Protein AF-H3GG26-F1 (afdb_monomer_lite)

Sequence (114 aa):
MKIGGDLPPFFGVNASLAACLYLVDVAFNSSIEYGELPHQDATDNSRDAIVSFVQVLLQIAALVNLFVLLGGTFLFRSGLFGMLYTQFRLVLLVHPAYICLTVILGIARVVRSV

Organism: Phytophthora ramorum (NCBI:txid164328)

pLDDT: mean 82.53, std 12.26, range [37.59, 94.38]

Structure (mmCIF, N/CA/C/O backbone):
data_AF-H3GG26-F1
#
_entry.id   AF-H3GG26-F1
#
loop_
_atom_site.group_PDB
_atom_site.id
_atom_site.type_symbol
_atom_site.label_atom_id
_atom_site.label_alt_id
_atom_site.label_comp_id
_atom_site.label_asym_id
_atom_site.label_entity_id
_atom_site.label_seq_id
_atom_site.pdbx_PDB_ins_code
_atom_site.Cartn_x
_atom_site.Cartn_y
_atom_site.Cartn_z
_atom_site.occupancy
_atom_site.B_iso_or_equiv
_atom_site.auth_seq_id
_atom_site.auth_comp_id
_atom_site.auth_asym_id
_atom_site.auth_atom_id
_atom_site.pdbx_PDB_model_num
ATOM 1 N N . MET A 1 1 ? -22.157 -6.835 32.229 1.00 37.59 1 MET A N 1
ATOM 2 C CA . MET A 1 1 ? -21.527 -5.881 31.292 1.00 37.59 1 MET A CA 1
ATOM 3 C C . MET A 1 1 ? -21.332 -6.609 29.973 1.00 37.59 1 MET A C 1
ATOM 5 O O . MET A 1 1 ? -20.556 -7.553 29.921 1.00 37.59 1 MET A O 1
ATOM 9 N N . LYS A 1 2 ? -22.150 -6.301 28.964 1.00 38.88 2 LYS A N 1
ATOM 10 C CA . LYS A 1 2 ? -22.122 -6.998 27.674 1.00 38.88 2 LYS A CA 1
ATOM 11 C C . LYS A 1 2 ? -20.921 -6.446 26.901 1.00 38.88 2 LYS A C 1
ATOM 13 O O . LYS A 1 2 ? -20.987 -5.335 26.394 1.00 38.88 2 LYS A O 1
ATOM 18 N N . ILE A 1 3 ? -19.811 -7.182 26.871 1.00 49.81 3 ILE A N 1
ATOM 19 C CA . ILE A 1 3 ? -18.661 -6.883 26.002 1.00 49.81 3 ILE A CA 1
ATOM 20 C C . ILE A 1 3 ? -19.026 -7.390 24.598 1.00 49.81 3 ILE A C 1
ATOM 22 O O . ILE A 1 3 ? -18.456 -8.342 24.084 1.00 49.81 3 ILE A O 1
ATOM 26 N N . GLY A 1 4 ? -20.091 -6.830 24.027 1.00 49.25 4 GLY A N 1
ATOM 27 C CA . GLY A 1 4 ? -20.422 -6.978 22.616 1.00 49.25 4 GLY A CA 1
ATOM 28 C C . GLY A 1 4 ? -19.837 -5.765 21.925 1.00 49.25 4 GLY A C 1
ATOM 29 O O . GLY A 1 4 ? -20.499 -4.738 21.840 1.00 49.25 4 GLY A O 1
ATOM 30 N N . GLY A 1 5 ? -18.553 -5.836 21.577 1.00 54.78 5 GLY A N 1
ATOM 31 C CA . GLY A 1 5 ? -17.897 -4.785 20.812 1.00 54.78 5 GLY A CA 1
ATOM 32 C C . GLY A 1 5 ? -18.437 -4.816 19.394 1.00 54.78 5 GLY A C 1
ATOM 33 O O . GLY A 1 5 ? -17.928 -5.566 18.565 1.00 54.78 5 GLY A O 1
ATOM 34 N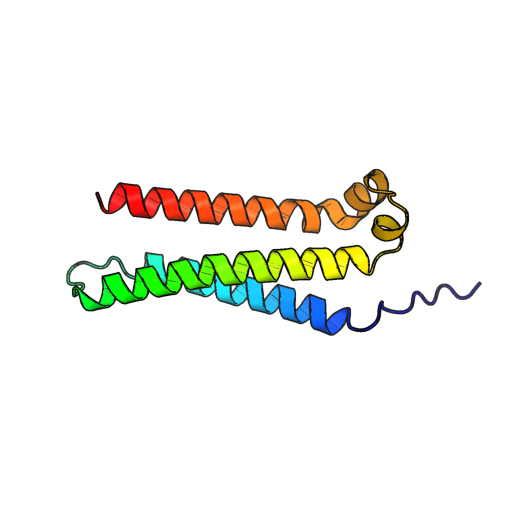 N . ASP A 1 6 ? -19.486 -4.046 19.133 1.00 67.12 6 ASP A N 1
ATOM 35 C CA . ASP A 1 6 ? -19.995 -3.873 17.783 1.00 67.12 6 ASP A CA 1
ATOM 36 C C . ASP A 1 6 ? -18.875 -3.264 16.916 1.00 67.12 6 ASP A C 1
ATOM 38 O O . ASP A 1 6 ? -18.497 -2.103 17.080 1.00 67.12 6 ASP A O 1
ATOM 42 N N . LEU A 1 7 ? -18.295 -4.091 16.033 1.00 67.00 7 LEU A N 1
ATOM 43 C CA . LEU A 1 7 ? -18.105 -3.753 14.618 1.00 67.00 7 LEU A CA 1
ATOM 44 C C . LEU A 1 7 ? -18.323 -2.271 14.276 1.00 67.00 7 LEU A C 1
ATOM 46 O O . LEU A 1 7 ? -19.490 -1.958 14.029 1.00 67.00 7 LEU A O 1
ATOM 50 N N . PRO A 1 8 ? -17.323 -1.355 14.196 1.00 72.44 8 PRO A N 1
ATOM 51 C CA . PRO A 1 8 ? -17.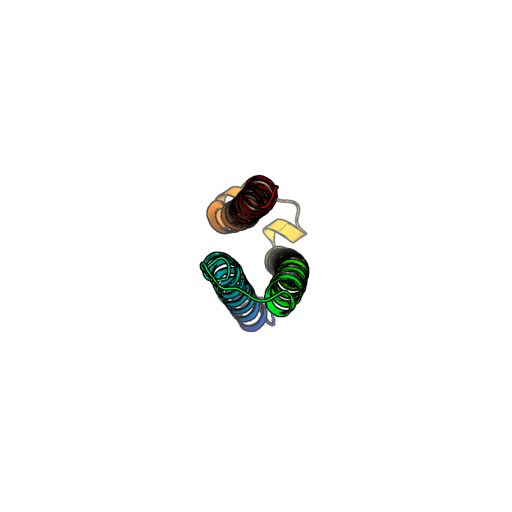566 -0.088 13.520 1.00 72.44 8 PRO A CA 1
ATOM 52 C C . PRO A 1 8 ? -18.258 -0.341 12.170 1.00 72.44 8 PRO A C 1
ATOM 54 O O . PRO A 1 8 ? -17.881 -1.277 11.449 1.00 72.44 8 PRO A O 1
ATOM 57 N N . PRO A 1 9 ? -19.292 0.448 11.834 1.00 76.19 9 PRO A N 1
ATOM 58 C CA . PRO A 1 9 ? -20.056 0.235 10.616 1.00 76.19 9 PRO A CA 1
ATOM 59 C C . PRO A 1 9 ? -19.104 0.253 9.417 1.00 76.19 9 PRO A C 1
ATOM 61 O O . PRO A 1 9 ? -18.188 1.073 9.351 1.00 76.19 9 PRO A O 1
ATOM 64 N N . PHE A 1 10 ? -19.298 -0.689 8.493 1.00 83.00 10 PHE A N 1
ATOM 65 C CA . PHE A 1 10 ? -18.457 -0.885 7.304 1.00 83.00 10 PHE A CA 1
ATOM 66 C C . PHE A 1 10 ? -17.013 -1.350 7.561 1.00 83.00 10 PHE A C 1
ATOM 68 O O . PHE A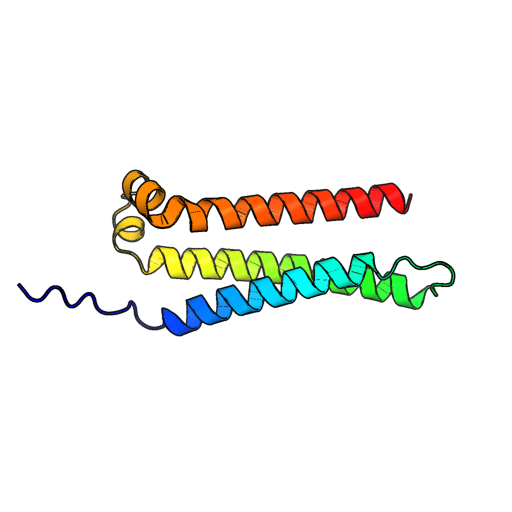 1 10 ? -16.226 -1.380 6.617 1.00 83.00 10 PHE A O 1
ATOM 75 N N . PHE A 1 11 ? -16.654 -1.794 8.774 1.00 86.69 11 PHE A N 1
ATOM 76 C CA . PHE A 1 11 ? -15.320 -2.354 9.040 1.00 86.69 11 PHE A CA 1
ATOM 77 C C . PHE A 1 11 ? -14.944 -3.461 8.050 1.00 86.69 11 PHE A C 1
ATOM 79 O O . PHE A 1 11 ? -13.869 -3.416 7.461 1.00 86.69 11 PHE A O 1
ATOM 86 N N . GLY A 1 12 ? -15.848 -4.419 7.815 1.00 86.75 12 GLY A N 1
ATOM 87 C CA . GLY A 1 12 ? -15.606 -5.509 6.867 1.00 86.75 12 GLY A CA 1
ATOM 88 C C . GLY A 1 12 ? -15.371 -5.012 5.439 1.00 86.75 12 GLY A C 1
ATOM 89 O O . GLY A 1 12 ? -14.472 -5.502 4.762 1.00 86.75 12 GLY A O 1
ATOM 90 N N . VAL A 1 13 ? -16.112 -3.984 5.012 1.00 90.75 13 VAL A N 1
ATOM 91 C CA . VAL A 1 13 ? -15.950 -3.379 3.682 1.00 90.75 13 VAL A CA 1
ATOM 92 C C . VAL A 1 13 ? -14.580 -2.718 3.573 1.00 90.75 13 VAL A C 1
ATOM 94 O O . VAL A 1 13 ? -13.822 -3.062 2.675 1.00 90.75 13 VAL A O 1
ATOM 97 N N . ASN A 1 14 ? -14.212 -1.857 4.522 1.00 90.81 14 ASN A N 1
ATOM 98 C CA . ASN A 1 14 ? -12.921 -1.166 4.505 1.00 90.81 14 ASN A CA 1
ATOM 99 C C . ASN A 1 14 ? -11.740 -2.139 4.649 1.00 90.81 14 ASN A C 1
ATOM 101 O O . ASN A 1 14 ? -10.715 -1.957 3.997 1.00 90.81 14 ASN A O 1
ATOM 105 N N . ALA A 1 15 ? -11.876 -3.205 5.441 1.00 90.31 15 ALA A N 1
ATOM 106 C CA . ALA A 1 15 ? -10.857 -4.247 5.554 1.00 90.31 15 ALA A CA 1
ATOM 107 C C . ALA A 1 15 ? -10.698 -5.033 4.241 1.00 90.31 15 ALA A C 1
ATOM 109 O O . ALA A 1 15 ? -9.576 -5.247 3.785 1.00 90.31 15 ALA A O 1
ATOM 110 N N . SER A 1 16 ? -11.809 -5.413 3.599 1.00 92.81 16 SER A N 1
ATOM 111 C CA . SER A 1 16 ? -11.776 -6.092 2.298 1.00 92.81 16 SER A CA 1
ATOM 112 C C . SER A 1 16 ? -11.203 -5.190 1.202 1.00 92.81 16 SER A C 1
ATOM 114 O O . SER A 1 16 ? -10.359 -5.628 0.428 1.00 92.81 16 SER A O 1
ATOM 116 N N . LEU A 1 17 ? -11.568 -3.905 1.203 1.00 93.31 17 LEU A N 1
ATOM 117 C CA . LEU A 1 17 ? -11.018 -2.903 0.302 1.00 93.31 17 LEU A CA 1
ATOM 118 C C . LEU A 1 17 ? -9.511 -2.738 0.519 1.00 93.31 17 LEU A C 1
ATOM 120 O O . LEU A 1 17 ? -8.772 -2.707 -0.457 1.00 93.31 17 LEU A O 1
ATOM 124 N N . ALA A 1 18 ? -9.040 -2.694 1.771 1.00 91.75 18 ALA A N 1
ATOM 125 C CA . ALA A 1 18 ? -7.610 -2.634 2.072 1.00 91.75 18 ALA A CA 1
ATOM 126 C C . ALA A 1 18 ? -6.877 -3.839 1.474 1.00 91.75 18 ALA A C 1
ATOM 128 O O . ALA A 1 18 ? -5.887 -3.662 0.769 1.00 91.75 18 ALA A O 1
ATOM 129 N N . ALA A 1 19 ? -7.389 -5.050 1.707 1.00 91.56 19 ALA A N 1
ATOM 130 C CA . ALA A 1 19 ? -6.802 -6.271 1.166 1.00 91.56 19 ALA A CA 1
ATOM 131 C C . ALA A 1 19 ? -6.765 -6.253 -0.371 1.00 91.56 19 ALA A C 1
ATOM 133 O O . ALA A 1 19 ? -5.728 -6.548 -0.960 1.00 91.56 19 ALA A O 1
ATOM 134 N N . CYS A 1 20 ? -7.858 -5.849 -1.022 1.00 94.38 20 CYS A N 1
ATOM 135 C CA . CYS A 1 20 ? -7.926 -5.746 -2.478 1.00 94.38 20 CYS A CA 1
ATOM 136 C C . CYS A 1 20 ? -6.934 -4.720 -3.035 1.00 94.38 20 CYS A C 1
ATOM 138 O O . CYS A 1 20 ? -6.205 -5.036 -3.970 1.00 94.38 20 CYS A O 1
ATOM 140 N N . LEU A 1 21 ? -6.872 -3.517 -2.454 1.00 93.50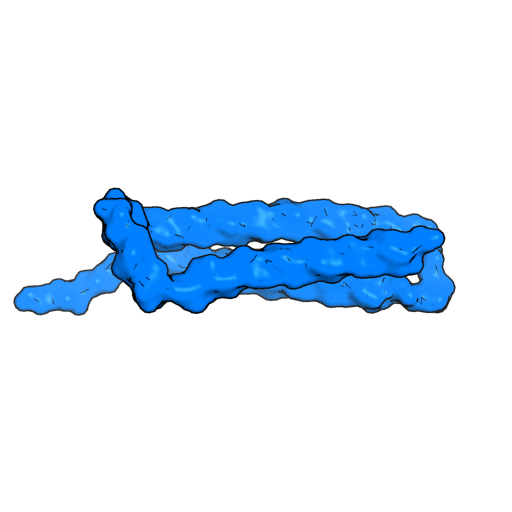 21 LEU A N 1
ATOM 141 C CA . LEU A 1 21 ? -5.942 -2.469 -2.886 1.00 93.50 21 LEU A CA 1
ATOM 142 C C . LEU A 1 21 ? -4.490 -2.947 -2.794 1.00 93.50 21 LEU A C 1
ATOM 144 O O . LEU A 1 21 ? -3.718 -2.731 -3.723 1.00 93.50 21 LEU A O 1
ATOM 148 N N . TYR A 1 22 ? -4.142 -3.660 -1.721 1.00 91.31 22 TYR A N 1
ATOM 149 C CA . TYR A 1 22 ? -2.811 -4.237 -1.560 1.00 91.31 22 TYR A CA 1
ATOM 150 C C . TYR A 1 22 ? -2.500 -5.351 -2.552 1.00 91.31 22 TYR A C 1
ATOM 152 O O . TYR A 1 22 ? -1.414 -5.370 -3.122 1.00 91.31 22 TYR A O 1
ATOM 160 N N . LEU A 1 23 ? -3.434 -6.277 -2.775 1.00 93.44 23 LEU A N 1
ATOM 161 C CA . LEU A 1 23 ? -3.230 -7.366 -3.730 1.00 93.44 23 LEU A CA 1
ATOM 162 C C . LEU A 1 23 ? -3.050 -6.837 -5.154 1.00 93.44 23 LEU A C 1
ATOM 164 O O . LEU A 1 23 ? -2.168 -7.306 -5.870 1.00 93.44 23 LEU A O 1
ATOM 168 N N . VAL A 1 24 ? -3.855 -5.848 -5.550 1.00 94.25 24 VAL A N 1
ATOM 169 C CA . VAL A 1 24 ? -3.738 -5.212 -6.866 1.00 94.25 24 VAL A CA 1
ATOM 170 C C . VAL A 1 24 ? -2.423 -4.443 -6.979 1.00 94.25 24 VAL A C 1
ATOM 172 O O . VAL A 1 24 ? -1.750 -4.579 -7.997 1.00 94.25 24 VAL A O 1
ATOM 175 N N . ASP A 1 25 ? -2.010 -3.700 -5.945 1.00 93.50 25 ASP A N 1
ATOM 176 C CA . ASP A 1 25 ? -0.731 -2.980 -5.990 1.00 93.50 25 ASP A CA 1
ATOM 177 C C . ASP A 1 25 ? 0.464 -3.937 -6.095 1.00 93.50 25 ASP A C 1
ATOM 179 O O . ASP A 1 25 ? 1.350 -3.720 -6.919 1.00 93.50 25 ASP A O 1
ATOM 183 N N . VAL A 1 26 ? 0.466 -5.048 -5.347 1.00 91.81 26 VAL A N 1
ATOM 184 C CA . VAL A 1 26 ? 1.500 -6.092 -5.459 1.00 91.81 26 VAL A CA 1
ATOM 185 C C . VAL A 1 26 ? 1.511 -6.700 -6.860 1.00 91.81 26 VAL A C 1
ATOM 187 O O . VAL A 1 26 ? 2.580 -6.836 -7.459 1.00 91.81 26 VAL A O 1
ATOM 190 N N . ALA A 1 27 ? 0.337 -7.036 -7.404 1.00 91.44 27 ALA A N 1
ATOM 191 C CA . ALA A 1 27 ? 0.225 -7.586 -8.749 1.00 91.44 27 ALA A CA 1
ATOM 192 C C . ALA A 1 27 ? 0.808 -6.618 -9.788 1.00 91.44 27 ALA A C 1
ATOM 194 O O . ALA A 1 27 ? 1.646 -7.016 -10.597 1.00 91.44 27 ALA A O 1
ATOM 195 N N . PHE A 1 28 ? 0.452 -5.336 -9.716 1.00 91.31 28 PHE A N 1
ATOM 196 C CA . PHE A 1 28 ? 0.974 -4.312 -10.616 1.00 91.31 28 PHE A CA 1
ATOM 197 C C . PHE A 1 28 ? 2.474 -4.086 -10.438 1.00 91.31 28 PHE A C 1
ATOM 199 O O . PHE A 1 28 ? 3.195 -4.066 -11.436 1.00 91.31 28 PHE A O 1
ATOM 206 N N . ASN A 1 29 ? 2.964 -4.032 -9.195 1.00 89.75 29 ASN A N 1
ATOM 207 C CA . ASN A 1 29 ? 4.390 -3.887 -8.912 1.00 89.75 29 ASN A CA 1
ATOM 208 C C . ASN A 1 29 ? 5.206 -5.017 -9.552 1.00 89.75 29 ASN A C 1
ATOM 210 O O . ASN A 1 29 ? 6.230 -4.754 -10.174 1.00 89.75 29 ASN A O 1
ATOM 214 N N . SER A 1 30 ? 4.723 -6.258 -9.437 1.00 87.31 30 SER A N 1
ATOM 215 C CA . SER A 1 30 ? 5.374 -7.419 -10.048 1.00 87.31 30 SER A CA 1
ATOM 216 C C . SER A 1 30 ? 5.245 -7.443 -11.574 1.00 87.31 30 SER A C 1
ATOM 218 O O . SER A 1 30 ? 6.171 -7.865 -12.257 1.00 87.31 30 SER A O 1
ATOM 220 N N . SER A 1 31 ? 4.131 -6.952 -12.130 1.00 85.88 31 SER A N 1
ATOM 221 C CA . SER A 1 31 ? 3.897 -6.951 -13.579 1.00 85.88 31 SER A CA 1
ATOM 222 C C . SER A 1 31 ? 4.850 -6.033 -14.346 1.00 85.88 31 SER A C 1
ATOM 224 O O . SER A 1 31 ? 5.241 -6.379 -15.456 1.00 85.88 31 SER A O 1
ATOM 226 N N . ILE A 1 32 ? 5.250 -4.910 -13.738 1.00 81.81 32 ILE A N 1
ATOM 227 C CA . ILE A 1 32 ? 6.247 -3.993 -14.307 1.00 81.81 32 ILE A CA 1
ATOM 228 C C . ILE A 1 32 ? 7.622 -4.668 -14.338 1.00 81.81 32 ILE A C 1
ATOM 230 O O . ILE A 1 32 ? 8.363 -4.522 -15.298 1.00 81.81 32 ILE A O 1
ATOM 234 N N . GLU A 1 33 ? 7.962 -5.462 -13.321 1.00 73.81 33 GLU A N 1
ATOM 235 C CA . GLU A 1 33 ? 9.273 -6.117 -13.237 1.00 73.81 33 GLU A CA 1
ATOM 236 C C . GLU A 1 33 ? 9.495 -7.177 -14.324 1.00 73.81 33 GLU A C 1
ATOM 238 O O . GLU A 1 33 ? 10.602 -7.334 -14.836 1.00 73.81 33 GLU A O 1
ATOM 243 N N . TYR A 1 34 ? 8.431 -7.880 -14.717 1.00 68.38 34 TYR A N 1
ATOM 244 C CA . TYR A 1 34 ? 8.463 -8.821 -15.841 1.00 68.38 34 TYR A CA 1
ATOM 245 C C . TYR A 1 34 ? 8.263 -8.148 -17.208 1.00 68.38 34 TYR A C 1
ATOM 247 O O . TYR A 1 34 ? 8.338 -8.826 -18.231 1.00 68.38 34 TYR A O 1
ATOM 255 N N . GLY A 1 35 ? 8.020 -6.837 -17.225 1.00 62.84 35 GLY A N 1
ATOM 256 C CA . GLY A 1 35 ? 7.920 -6.001 -18.415 1.00 62.84 35 GLY A CA 1
ATOM 257 C C . GLY A 1 35 ? 9.254 -5.395 -18.858 1.00 62.84 35 GLY A C 1
ATOM 258 O O . GLY A 1 35 ? 9.237 -4.389 -19.545 1.00 62.84 35 GLY A O 1
ATOM 259 N N . GLU A 1 36 ? 10.405 -5.955 -18.483 1.00 64.31 36 GLU A N 1
ATOM 260 C CA . GLU A 1 36 ? 11.718 -5.545 -19.018 1.00 64.31 36 GLU A CA 1
ATOM 261 C C . GLU A 1 36 ? 12.440 -6.734 -19.682 1.00 64.31 36 GLU A C 1
ATOM 263 O O . GLU A 1 36 ? 13.601 -7.040 -19.388 1.00 64.31 36 GLU A O 1
ATOM 268 N N . LEU A 1 37 ? 11.742 -7.473 -20.546 1.00 67.06 37 LEU A N 1
ATOM 269 C CA . LEU A 1 37 ? 12.324 -8.607 -21.268 1.00 67.06 37 LEU A CA 1
ATOM 270 C C . LEU A 1 37 ? 13.054 -8.130 -22.540 1.00 67.06 37 LEU A C 1
ATOM 272 O O . LEU A 1 37 ? 12.640 -7.160 -23.173 1.00 67.06 37 LEU A O 1
ATOM 276 N N . PRO A 1 38 ? 14.141 -8.801 -22.973 1.00 59.34 38 PRO A N 1
ATOM 277 C CA . PRO A 1 38 ? 14.779 -8.469 -24.244 1.00 59.34 38 PRO A CA 1
ATOM 278 C C . PRO A 1 38 ? 13.759 -8.670 -25.380 1.00 59.34 38 PRO A C 1
ATOM 280 O O . PRO A 1 38 ? 13.191 -9.759 -25.449 1.00 59.34 38 PRO A O 1
ATOM 283 N N . HIS A 1 39 ? 13.601 -7.683 -26.279 1.00 64.62 39 HIS A N 1
ATOM 284 C CA . HIS A 1 39 ? 12.627 -7.580 -27.402 1.00 64.62 39 HIS A CA 1
ATOM 285 C C . HIS A 1 39 ? 11.318 -6.816 -27.125 1.00 64.62 39 HIS A C 1
ATOM 287 O O . HIS A 1 39 ? 10.308 -7.078 -27.773 1.00 64.62 39 HIS A O 1
ATOM 293 N N . GLN A 1 40 ? 11.325 -5.865 -26.195 1.00 63.44 40 GLN A N 1
ATOM 294 C CA . GLN A 1 40 ? 10.118 -5.130 -25.825 1.00 63.44 40 GLN A CA 1
ATOM 295 C C . GLN A 1 40 ? 9.926 -3.834 -26.634 1.00 63.44 40 GLN A C 1
ATOM 297 O O . GLN A 1 40 ? 10.856 -3.036 -26.775 1.00 63.44 40 GLN A O 1
ATOM 302 N N . ASP A 1 41 ? 8.727 -3.645 -27.193 1.00 67.06 41 ASP A N 1
ATOM 303 C CA . ASP A 1 41 ? 8.393 -2.544 -28.104 1.00 67.06 41 ASP A CA 1
ATOM 304 C C . ASP A 1 41 ? 8.101 -1.232 -27.347 1.00 67.06 41 ASP A C 1
ATOM 306 O O . ASP A 1 41 ? 7.716 -1.221 -26.179 1.00 67.06 41 ASP A O 1
ATOM 310 N N . ALA A 1 42 ? 8.193 -0.084 -28.031 1.00 62.34 42 ALA A N 1
ATOM 311 C CA . ALA A 1 42 ? 7.944 1.241 -27.439 1.00 62.34 42 ALA A CA 1
ATOM 312 C C . ALA A 1 42 ? 6.543 1.409 -26.797 1.00 62.34 42 ALA A C 1
ATOM 314 O O . ALA A 1 42 ? 6.345 2.278 -25.943 1.00 62.34 42 ALA A O 1
ATOM 315 N N . THR A 1 43 ? 5.565 0.590 -27.197 1.00 61.84 43 THR A N 1
ATOM 316 C CA . THR A 1 43 ? 4.213 0.561 -26.619 1.00 61.84 43 THR A CA 1
ATOM 317 C C . THR A 1 43 ? 4.209 0.065 -25.169 1.00 61.84 43 THR A C 1
ATOM 319 O O . THR A 1 43 ? 3.403 0.542 -24.368 1.00 61.84 43 THR A O 1
ATOM 322 N N . ASP A 1 44 ? 5.138 -0.812 -24.796 1.00 69.31 44 ASP A N 1
ATOM 323 C CA . ASP A 1 44 ? 5.213 -1.365 -23.445 1.00 69.31 44 ASP A CA 1
ATOM 324 C C . ASP A 1 44 ? 5.753 -0.350 -22.428 1.00 69.31 44 ASP A C 1
ATOM 326 O O . ASP A 1 44 ? 5.211 -0.243 -21.330 1.00 69.31 44 ASP A O 1
ATOM 330 N N . ASN A 1 45 ? 6.683 0.521 -22.834 1.00 73.06 45 ASN A N 1
ATOM 331 C CA . ASN A 1 45 ? 7.165 1.623 -21.987 1.00 73.06 45 ASN A CA 1
ATOM 332 C C . ASN A 1 45 ? 6.026 2.566 -21.557 1.00 73.06 45 ASN A C 1
ATOM 334 O O . ASN A 1 45 ? 5.991 3.063 -20.431 1.00 73.06 45 ASN A O 1
ATOM 338 N N . SER A 1 46 ? 5.064 2.808 -22.456 1.00 79.62 46 SER A N 1
ATOM 339 C CA . SER A 1 46 ? 3.883 3.624 -22.142 1.00 79.62 46 SER A CA 1
ATOM 340 C C . SER A 1 46 ? 2.948 2.903 -21.170 1.00 79.62 46 SER A C 1
ATOM 342 O O . SER A 1 46 ? 2.354 3.536 -20.297 1.00 79.62 46 SER A O 1
ATOM 344 N N . ARG A 1 47 ? 2.831 1.575 -21.290 1.00 82.44 47 ARG A N 1
ATOM 345 C CA . ARG A 1 47 ? 2.037 0.746 -20.382 1.00 82.44 47 ARG A CA 1
ATOM 346 C C . ARG A 1 47 ? 2.616 0.774 -18.972 1.00 82.44 47 ARG A C 1
ATOM 348 O O . ARG A 1 47 ? 1.867 1.012 -18.030 1.00 82.44 47 ARG A O 1
ATOM 355 N N . ASP A 1 48 ? 3.924 0.609 -18.825 1.00 83.12 48 ASP A N 1
ATOM 356 C CA . ASP A 1 48 ? 4.580 0.568 -17.514 1.00 83.12 48 ASP A CA 1
ATOM 357 C C . ASP A 1 48 ? 4.545 1.934 -16.811 1.00 83.12 48 ASP A C 1
ATOM 359 O O . ASP A 1 48 ? 4.328 2.018 -15.596 1.00 83.12 48 ASP A O 1
ATOM 363 N N . ALA A 1 49 ? 4.625 3.029 -17.576 1.00 84.38 49 ALA A N 1
ATOM 364 C CA . ALA A 1 49 ? 4.388 4.380 -17.067 1.00 84.38 49 ALA A CA 1
ATOM 365 C C . ALA A 1 49 ? 2.947 4.569 -16.546 1.00 84.38 49 ALA A C 1
ATOM 367 O O . ALA A 1 49 ? 2.733 5.154 -15.484 1.00 84.38 49 ALA A O 1
ATOM 368 N N . ILE A 1 50 ? 1.942 4.040 -17.251 1.00 88.75 50 ILE A N 1
ATOM 369 C CA . ILE A 1 50 ? 0.544 4.090 -16.796 1.00 88.75 50 ILE A CA 1
ATOM 370 C C . ILE A 1 50 ? 0.349 3.228 -15.545 1.00 88.75 50 ILE A C 1
ATOM 372 O O . ILE A 1 50 ? -0.262 3.683 -14.579 1.00 88.75 50 ILE A O 1
ATOM 376 N N . VAL A 1 51 ? 0.870 1.998 -15.535 1.00 89.50 51 VAL A N 1
ATOM 377 C CA . VAL A 1 51 ? 0.730 1.083 -14.392 1.00 89.50 51 VAL A CA 1
ATOM 378 C C . VAL A 1 51 ? 1.402 1.676 -13.152 1.00 89.50 51 VAL A C 1
ATOM 380 O O . VAL A 1 51 ? 0.784 1.689 -12.091 1.00 89.50 51 VAL A O 1
ATOM 383 N N . SER A 1 52 ? 2.599 2.257 -13.277 1.00 87.50 52 SER A N 1
ATOM 384 C CA . SER A 1 52 ? 3.282 2.927 -12.159 1.00 87.50 52 SER A CA 1
ATOM 385 C C . SER A 1 52 ? 2.522 4.155 -11.641 1.00 87.50 52 SER A C 1
ATOM 387 O O . SER A 1 52 ? 2.423 4.342 -10.428 1.00 87.50 52 SER A O 1
ATOM 389 N N . PHE A 1 53 ? 1.894 4.948 -12.516 1.00 88.69 53 PHE A N 1
ATOM 390 C CA . PHE A 1 53 ? 0.993 6.023 -12.086 1.00 88.69 53 PHE A CA 1
ATOM 391 C C . PHE A 1 53 ? -0.213 5.482 -11.299 1.00 88.69 53 PHE A C 1
ATOM 393 O O . PHE A 1 53 ? -0.563 6.013 -10.242 1.00 88.69 53 PHE A O 1
ATOM 400 N N . VAL A 1 54 ? -0.824 4.391 -11.769 1.00 91.94 54 VAL A N 1
ATOM 401 C CA . VAL A 1 54 ? -1.944 3.737 -11.077 1.00 91.94 54 VAL A CA 1
ATOM 402 C C . VAL A 1 54 ? -1.519 3.186 -9.712 1.00 91.94 54 VAL A C 1
ATOM 404 O O . VAL A 1 54 ? -2.291 3.306 -8.762 1.00 91.94 54 VAL A O 1
ATOM 407 N N . GLN A 1 55 ? -0.298 2.663 -9.563 1.00 92.31 55 GLN A N 1
ATOM 408 C CA . GLN A 1 55 ? 0.227 2.230 -8.260 1.00 92.31 55 GLN A CA 1
ATOM 409 C C . GLN A 1 55 ? 0.254 3.362 -7.235 1.00 92.31 55 GLN A C 1
ATOM 411 O O . GLN A 1 55 ? -0.207 3.189 -6.108 1.00 92.31 55 GLN A O 1
ATOM 416 N N . VAL A 1 56 ? 0.719 4.552 -7.628 1.00 91.69 56 VAL A N 1
ATOM 417 C CA . VAL A 1 56 ? 0.727 5.717 -6.729 1.00 91.69 56 VAL A CA 1
ATOM 418 C C . VAL A 1 56 ? -0.695 6.044 -6.260 1.00 91.69 56 VAL A C 1
ATOM 420 O O . VAL A 1 56 ? -0.920 6.268 -5.069 1.00 91.69 56 VAL A O 1
ATOM 423 N N . LEU A 1 57 ? -1.679 6.004 -7.165 1.00 94.06 57 LEU A N 1
ATOM 424 C CA . LEU A 1 57 ? -3.084 6.221 -6.809 1.00 94.06 57 LEU A CA 1
ATOM 425 C C . LEU A 1 57 ? -3.625 5.134 -5.868 1.00 94.06 57 LEU A C 1
ATOM 427 O O . LEU A 1 57 ? -4.323 5.459 -4.904 1.00 94.06 57 LEU A O 1
ATOM 431 N N . LEU A 1 58 ? -3.287 3.863 -6.106 1.00 93.56 58 LEU A N 1
ATOM 432 C CA . LEU A 1 58 ? -3.678 2.742 -5.246 1.00 93.56 58 LEU A CA 1
ATOM 433 C C . LEU A 1 58 ? -3.086 2.871 -3.840 1.00 93.56 58 LEU A C 1
ATOM 435 O O . LEU A 1 58 ? -3.798 2.653 -2.860 1.00 93.56 58 LEU A O 1
ATOM 439 N N . GLN A 1 59 ? -1.824 3.284 -3.716 1.00 92.88 59 GLN A N 1
ATOM 440 C CA . GLN A 1 59 ? -1.174 3.486 -2.420 1.00 92.88 59 GLN A CA 1
ATOM 441 C C . GLN A 1 59 ? -1.770 4.665 -1.645 1.00 92.88 59 GLN A C 1
ATOM 443 O O . GLN A 1 59 ? -1.981 4.552 -0.434 1.00 92.88 59 GLN A O 1
ATOM 448 N N . ILE A 1 60 ? -2.124 5.762 -2.328 1.00 93.19 60 ILE A N 1
ATOM 449 C CA . ILE A 1 60 ? -2.864 6.879 -1.719 1.00 93.19 60 ILE A CA 1
ATOM 450 C C . ILE A 1 60 ? -4.241 6.401 -1.242 1.00 93.19 60 ILE A C 1
ATOM 452 O O . ILE A 1 60 ? -4.615 6.658 -0.097 1.00 93.19 60 ILE A O 1
ATOM 456 N N . ALA A 1 61 ? -4.982 5.666 -2.075 1.00 94.00 61 ALA A N 1
ATOM 457 C CA . ALA A 1 61 ? -6.287 5.120 -1.705 1.00 94.00 61 ALA A CA 1
ATOM 458 C C . ALA A 1 61 ? -6.187 4.161 -0.506 1.00 94.00 61 ALA A C 1
ATOM 460 O O . ALA A 1 61 ? -6.998 4.237 0.419 1.00 94.00 61 ALA A O 1
ATOM 461 N N . ALA A 1 62 ? -5.161 3.306 -0.472 1.00 92.25 62 ALA A N 1
ATOM 462 C CA . ALA A 1 62 ? -4.901 2.400 0.641 1.00 92.25 62 ALA A CA 1
ATOM 463 C C . ALA A 1 62 ? -4.578 3.168 1.930 1.00 92.25 62 ALA A C 1
ATOM 465 O O . ALA A 1 62 ? -5.056 2.792 2.999 1.00 92.25 62 ALA A O 1
ATOM 466 N N . LEU A 1 63 ? -3.802 4.254 1.842 1.00 92.06 63 LEU A N 1
ATOM 467 C CA . LEU A 1 63 ? -3.478 5.116 2.980 1.00 92.06 63 LEU A CA 1
ATOM 468 C C . LEU A 1 63 ? -4.720 5.838 3.523 1.00 92.06 63 LEU A C 1
ATOM 470 O O . LEU A 1 63 ? -4.944 5.862 4.732 1.00 92.06 63 LEU A O 1
ATOM 474 N N . VAL A 1 64 ? -5.565 6.383 2.646 1.00 93.56 64 VAL A N 1
ATOM 475 C CA . VAL A 1 64 ? -6.843 6.993 3.044 1.00 93.56 64 VAL A CA 1
ATOM 476 C C . VAL A 1 64 ? -7.741 5.958 3.721 1.00 93.56 64 VAL A C 1
ATOM 478 O O . VAL A 1 64 ? -8.290 6.221 4.789 1.00 93.56 64 VAL A O 1
ATOM 481 N N . ASN A 1 65 ? -7.847 4.757 3.153 1.00 92.81 65 ASN A N 1
ATOM 482 C CA . ASN A 1 65 ? -8.641 3.677 3.731 1.00 92.81 65 ASN A CA 1
ATOM 483 C C . ASN A 1 65 ? -8.095 3.214 5.098 1.00 92.81 65 ASN A C 1
ATOM 485 O O . ASN A 1 65 ? -8.875 2.939 6.011 1.00 92.81 65 ASN A O 1
ATOM 489 N N . LEU A 1 66 ? -6.769 3.213 5.290 1.00 90.25 66 LEU A N 1
ATOM 490 C CA . LEU A 1 66 ? -6.160 3.002 6.604 1.00 90.25 66 LEU A CA 1
ATOM 491 C C . LEU A 1 66 ? -6.618 4.071 7.604 1.00 90.25 66 LEU A C 1
ATOM 493 O O . LEU A 1 66 ? -7.010 3.728 8.717 1.00 90.25 66 LEU A O 1
ATOM 497 N N . PHE A 1 67 ? -6.613 5.352 7.230 1.00 89.94 67 PHE A N 1
ATOM 498 C CA . PHE A 1 67 ? -7.096 6.417 8.114 1.00 89.94 67 PHE A CA 1
ATOM 499 C C . PHE A 1 67 ? -8.581 6.279 8.449 1.00 89.94 67 PHE A C 1
ATOM 501 O O . PHE A 1 67 ? -8.964 6.534 9.589 1.00 89.94 67 PHE A O 1
ATOM 508 N N . VAL A 1 68 ? -9.410 5.821 7.509 1.00 90.06 68 VAL A N 1
ATOM 509 C CA . VAL A 1 68 ? -10.824 5.510 7.773 1.00 90.06 68 VAL A CA 1
ATOM 510 C C . VAL A 1 68 ? -10.949 4.368 8.789 1.00 90.06 68 VAL A C 1
ATOM 512 O O . VAL A 1 68 ? -11.716 4.484 9.748 1.00 90.06 68 VAL A O 1
ATOM 515 N N . LEU A 1 69 ? -10.164 3.295 8.639 1.00 88.81 69 LEU A N 1
ATOM 516 C CA . LEU A 1 69 ? -10.125 2.177 9.589 1.00 88.81 69 LEU A CA 1
ATOM 517 C C . LEU A 1 69 ? -9.655 2.623 10.982 1.00 88.81 69 LEU A C 1
ATOM 519 O O . LEU A 1 69 ? -10.297 2.293 11.979 1.00 88.81 69 LEU A O 1
ATOM 523 N N . LEU A 1 70 ? -8.585 3.420 11.059 1.00 87.88 70 LEU A N 1
ATOM 524 C CA . LEU A 1 70 ? -8.080 3.976 12.316 1.00 87.88 70 LEU A CA 1
ATOM 525 C C . LEU A 1 70 ? -9.102 4.921 12.955 1.00 87.88 70 LEU A C 1
ATOM 527 O O . LEU A 1 70 ? -9.377 4.790 14.145 1.00 87.88 70 LEU A O 1
ATOM 531 N N . GLY A 1 71 ? -9.735 5.799 12.175 1.00 85.12 71 GLY A N 1
ATOM 532 C CA . GLY A 1 71 ? -10.803 6.702 12.614 1.00 85.12 71 GLY A CA 1
ATOM 533 C C . GLY A 1 71 ? -12.069 5.987 13.096 1.00 85.12 71 GLY A C 1
ATOM 534 O O . GLY A 1 71 ? -12.862 6.564 13.844 1.00 85.12 71 GLY A O 1
ATOM 535 N N . GLY A 1 72 ? -12.253 4.717 12.731 1.00 82.12 72 GLY A N 1
ATOM 536 C CA . GLY A 1 72 ? -13.267 3.830 13.302 1.00 82.12 72 GLY A CA 1
ATOM 537 C C . GLY A 1 72 ? -12.958 3.368 14.732 1.00 82.12 72 GLY A C 1
ATOM 538 O O . GLY A 1 72 ? -13.864 2.923 15.432 1.00 82.12 72 GLY A O 1
ATOM 539 N N . THR A 1 73 ? -11.711 3.496 15.195 1.00 83.81 73 THR A N 1
ATOM 540 C CA . THR A 1 73 ? -11.291 3.068 16.535 1.00 83.81 73 THR A CA 1
ATOM 541 C C . THR A 1 73 ? -11.450 4.180 17.573 1.00 83.81 73 THR A C 1
ATOM 543 O O . THR A 1 73 ? -11.160 5.351 17.321 1.00 83.81 73 THR A O 1
ATOM 546 N N . PHE A 1 74 ? -11.855 3.804 18.790 1.00 78.88 74 PHE A N 1
ATOM 547 C CA . PHE A 1 74 ? -11.903 4.728 19.929 1.00 78.88 74 PHE A CA 1
ATOM 548 C C . PHE A 1 74 ? -10.530 5.351 20.218 1.00 78.88 74 PHE A C 1
ATOM 550 O O . PHE A 1 74 ? -10.432 6.551 20.448 1.00 78.88 74 PHE A O 1
ATOM 557 N N . LEU A 1 75 ? -9.461 4.553 20.144 1.00 7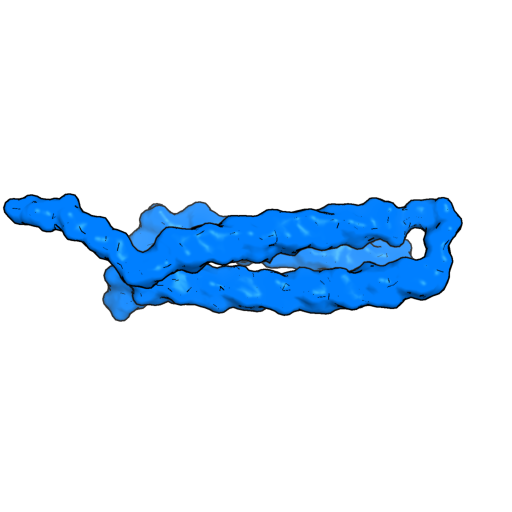9.62 75 LEU A N 1
ATOM 558 C CA . LEU A 1 75 ? -8.101 4.991 20.469 1.00 79.62 75 LEU A CA 1
ATOM 559 C C . LEU A 1 75 ? -7.628 6.147 19.581 1.00 79.62 75 LEU A C 1
ATOM 561 O O . LEU A 1 75 ? -7.010 7.083 20.082 1.00 79.62 75 LEU A O 1
ATOM 565 N N . PHE A 1 76 ? -7.955 6.113 18.288 1.00 82.56 76 PHE A N 1
ATOM 566 C CA . PHE A 1 76 ? -7.635 7.205 17.372 1.00 82.56 76 PHE A CA 1
ATOM 567 C C . PHE A 1 76 ? -8.506 8.440 17.637 1.00 82.56 76 PHE A C 1
ATOM 569 O O . PHE A 1 76 ? -7.986 9.549 17.712 1.00 82.56 76 PHE A O 1
ATOM 576 N N . ARG A 1 77 ? -9.820 8.259 17.855 1.00 81.88 77 ARG A N 1
ATOM 577 C CA . ARG A 1 77 ? -10.754 9.368 18.145 1.00 81.88 77 ARG A CA 1
ATOM 578 C C . ARG A 1 77 ? -10.424 10.106 19.440 1.00 81.88 77 ARG A C 1
ATOM 580 O O . ARG A 1 77 ? -10.580 11.318 19.507 1.00 81.88 77 ARG A O 1
ATOM 587 N N . SER A 1 78 ? -9.973 9.380 20.457 1.00 85.19 78 SER A N 1
ATOM 588 C CA . SER A 1 78 ? -9.601 9.933 21.761 1.00 85.19 78 SER A CA 1
ATOM 589 C C . SER A 1 78 ? -8.151 10.421 21.829 1.00 85.19 78 SER A C 1
ATOM 591 O O . SER A 1 78 ? -7.712 10.835 22.898 1.00 85.19 78 SER A O 1
ATOM 593 N N . GLY A 1 79 ? -7.391 10.362 20.728 1.00 83.69 79 GLY A N 1
ATOM 594 C CA . GLY A 1 79 ? -5.997 10.820 20.684 1.00 83.69 79 GLY A CA 1
ATOM 595 C C . GLY A 1 79 ? -5.018 9.953 21.487 1.00 83.69 79 GLY A C 1
ATOM 596 O O . GLY A 1 79 ? -3.904 10.382 21.782 1.00 83.69 79 GLY A O 1
ATOM 597 N N . LEU A 1 80 ? -5.399 8.720 21.836 1.00 88.69 80 LEU A N 1
ATOM 598 C CA . LEU A 1 80 ? -4.581 7.762 22.588 1.00 88.69 80 LEU A CA 1
ATOM 599 C C . LEU A 1 80 ? -3.590 7.040 21.660 1.00 88.69 80 LEU A C 1
ATOM 601 O O . LEU A 1 80 ? -3.569 5.810 21.574 1.00 88.69 80 LEU A O 1
ATOM 605 N N . PHE A 1 81 ? -2.749 7.809 20.965 1.00 85.19 81 PHE A N 1
ATOM 606 C CA . PHE A 1 81 ? -1.834 7.298 19.940 1.00 85.19 81 PHE A CA 1
ATOM 607 C C . PHE A 1 81 ? -0.828 6.271 20.470 1.00 85.19 81 PHE A C 1
ATOM 609 O O . PHE A 1 81 ? -0.500 5.325 19.760 1.00 85.19 81 PHE A O 1
ATOM 616 N N . GLY A 1 82 ? -0.384 6.396 21.725 1.00 83.81 82 GLY A N 1
ATOM 617 C CA . GLY A 1 82 ? 0.508 5.409 22.342 1.00 83.81 82 GLY A CA 1
ATOM 618 C C . GLY A 1 82 ? -0.135 4.022 22.434 1.00 83.81 82 GLY A C 1
ATOM 619 O O . GLY A 1 82 ? 0.452 3.031 22.008 1.00 83.81 82 GLY A O 1
ATOM 620 N N . MET A 1 83 ? -1.383 3.956 22.908 1.00 84.38 83 MET A N 1
ATOM 621 C CA . MET A 1 83 ? -2.126 2.698 23.016 1.00 84.38 83 MET A CA 1
ATOM 622 C C . MET A 1 83 ? -2.564 2.179 21.640 1.00 84.38 83 MET A C 1
ATOM 624 O O . MET A 1 83 ? -2.516 0.974 21.396 1.00 84.38 83 MET A O 1
ATOM 628 N N . LEU A 1 84 ? -2.929 3.083 20.723 1.00 85.56 84 LEU A N 1
ATOM 629 C CA . LEU A 1 84 ? -3.199 2.753 19.324 1.00 85.56 84 LEU A CA 1
ATOM 630 C C . LEU A 1 84 ? -1.987 2.068 18.679 1.00 85.56 84 LEU A C 1
ATOM 632 O O . LEU A 1 84 ? -2.141 1.028 18.045 1.00 85.56 84 LEU A O 1
ATOM 636 N N . TYR A 1 85 ? -0.786 2.616 18.882 1.00 86.38 85 TYR A N 1
ATOM 637 C CA . TYR A 1 85 ? 0.449 2.044 18.361 1.00 86.38 85 TYR A CA 1
ATOM 638 C C . TYR A 1 85 ? 0.725 0.661 18.945 1.00 86.38 85 TYR A C 1
ATOM 640 O O . TYR A 1 85 ? 1.057 -0.247 18.195 1.00 86.38 85 TYR A O 1
ATOM 648 N N . THR A 1 86 ? 0.545 0.452 20.251 1.00 88.12 86 THR A N 1
ATOM 649 C CA . THR A 1 86 ? 0.749 -0.872 20.859 1.00 88.12 86 THR A CA 1
ATOM 650 C C . THR A 1 86 ? -0.213 -1.924 20.302 1.00 88.12 86 THR A C 1
ATOM 652 O O . THR A 1 86 ? 0.212 -3.047 20.041 1.00 88.12 86 THR A O 1
ATOM 655 N N . GLN A 1 87 ? -1.484 -1.569 20.088 1.00 86.81 87 GLN A N 1
ATOM 656 C CA . GLN A 1 87 ? -2.515 -2.506 19.623 1.00 86.81 87 GLN A CA 1
ATOM 657 C C . GLN A 1 87 ? -2.449 -2.773 18.113 1.00 86.81 87 GLN A C 1
ATOM 659 O O . GLN A 1 87 ? -2.590 -3.910 17.674 1.00 86.81 87 GLN A O 1
ATOM 664 N N . PHE A 1 88 ? -2.188 -1.742 17.306 1.00 86.94 88 PHE A N 1
ATOM 665 C CA . PHE A 1 88 ? -2.209 -1.820 15.841 1.00 86.94 88 PHE A CA 1
ATOM 666 C C . PHE A 1 88 ? -0.823 -1.675 15.213 1.00 86.94 88 PHE A C 1
ATOM 668 O O . PHE A 1 88 ? -0.707 -1.308 14.044 1.00 86.94 88 PHE A O 1
ATOM 675 N N . ARG A 1 89 ? 0.237 -1.988 15.971 1.00 88.81 89 ARG A N 1
ATOM 676 C CA . ARG A 1 89 ? 1.633 -1.794 15.556 1.00 88.81 89 ARG A CA 1
ATOM 677 C C . ARG A 1 89 ? 1.915 -2.349 14.169 1.00 88.81 89 ARG A C 1
ATOM 679 O O . ARG A 1 89 ? 2.501 -1.663 13.346 1.00 88.81 89 ARG A O 1
ATOM 686 N N . LEU A 1 90 ? 1.498 -3.589 13.914 1.00 86.88 90 LEU A N 1
ATOM 687 C CA . LEU A 1 90 ? 1.739 -4.235 12.625 1.00 86.88 90 LEU A CA 1
ATOM 688 C C . LEU A 1 90 ? 1.059 -3.483 11.487 1.00 86.88 90 LEU A C 1
ATOM 690 O O . LEU A 1 90 ? 1.706 -3.199 10.492 1.00 86.88 90 LEU A O 1
ATOM 694 N N . VAL A 1 91 ? -0.203 -3.094 11.652 1.00 86.25 91 VAL A N 1
ATOM 695 C CA . VAL A 1 91 ? -0.946 -2.357 10.621 1.00 86.25 91 VAL A CA 1
ATOM 696 C C . VAL A 1 91 ? -0.287 -0.999 10.348 1.00 86.25 91 VAL A C 1
ATOM 698 O O . VAL A 1 91 ? -0.077 -0.632 9.196 1.00 86.25 91 VAL A O 1
ATOM 701 N N . LEU A 1 92 ? 0.116 -0.288 11.404 1.00 86.88 92 LEU A N 1
ATOM 702 C CA . LEU A 1 92 ? 0.762 1.023 11.308 1.00 86.88 92 LEU A CA 1
ATOM 703 C C . LEU A 1 92 ? 2.191 0.973 10.759 1.00 86.88 92 LEU A C 1
ATOM 705 O O . LEU A 1 92 ? 2.645 1.969 10.206 1.00 86.88 92 LEU A O 1
ATOM 709 N N . LEU A 1 93 ? 2.905 -0.144 10.920 1.00 90.19 93 LEU A N 1
ATOM 710 C CA . LEU A 1 93 ? 4.267 -0.312 10.404 1.00 90.19 93 LEU A CA 1
ATOM 711 C C . LEU A 1 93 ? 4.293 -0.904 8.995 1.00 90.19 93 LEU A C 1
ATOM 713 O O . LEU A 1 93 ? 5.123 -0.495 8.188 1.00 90.19 93 LEU A O 1
ATOM 717 N N . VAL A 1 94 ? 3.396 -1.840 8.678 1.00 88.69 94 VAL A N 1
ATOM 718 C CA . VAL A 1 94 ? 3.347 -2.496 7.361 1.00 88.69 94 VAL A CA 1
ATOM 719 C C . VAL A 1 94 ? 3.011 -1.490 6.264 1.00 88.69 94 VAL A C 1
ATOM 721 O O . VAL A 1 94 ? 3.640 -1.526 5.212 1.00 88.69 94 VAL A O 1
ATOM 724 N N . HIS A 1 95 ? 2.089 -0.555 6.518 1.00 87.50 95 HIS A N 1
ATOM 725 C CA . HIS A 1 95 ? 1.695 0.469 5.541 1.00 87.50 95 HIS A CA 1
ATOM 726 C C . HIS A 1 95 ? 2.878 1.326 5.051 1.00 87.50 95 HIS A C 1
ATOM 728 O O . HIS A 1 95 ? 3.162 1.303 3.852 1.00 87.50 95 HIS A O 1
ATOM 734 N N . PRO A 1 96 ? 3.619 2.035 5.928 1.00 88.62 96 PRO A N 1
ATOM 735 C CA . PRO A 1 96 ? 4.782 2.815 5.514 1.00 88.62 96 PRO A CA 1
ATOM 736 C C . PRO A 1 96 ? 5.948 1.938 5.048 1.00 88.62 96 PRO A C 1
ATOM 738 O O . PRO A 1 96 ? 6.639 2.324 4.111 1.00 88.62 96 PRO A O 1
ATOM 741 N N . ALA A 1 97 ? 6.165 0.756 5.642 1.00 92.19 97 ALA A N 1
ATOM 742 C CA . ALA A 1 97 ? 7.228 -0.145 5.195 1.00 92.19 97 ALA A CA 1
ATOM 743 C C . ALA A 1 97 ? 7.020 -0.593 3.741 1.00 92.19 97 ALA A C 1
ATOM 745 O O . ALA A 1 97 ? 7.967 -0.602 2.957 1.00 92.19 97 ALA A O 1
ATOM 746 N N . TYR A 1 98 ? 5.779 -0.914 3.370 1.00 90.81 98 TYR A N 1
ATOM 747 C CA . TYR A 1 98 ? 5.433 -1.288 2.006 1.00 90.81 98 TYR A CA 1
ATOM 748 C C . TYR A 1 98 ? 5.591 -0.117 1.028 1.00 90.81 98 TYR A C 1
ATOM 750 O O . TYR A 1 98 ? 6.200 -0.289 -0.025 1.00 90.81 98 TYR A O 1
ATOM 758 N N . ILE A 1 99 ? 5.152 1.092 1.399 1.00 89.31 99 ILE A N 1
ATOM 759 C CA . ILE A 1 99 ? 5.384 2.297 0.583 1.00 89.31 99 ILE A CA 1
ATOM 760 C C . ILE A 1 99 ? 6.888 2.494 0.349 1.00 89.31 99 ILE A C 1
ATOM 762 O O . ILE A 1 99 ? 7.314 2.597 -0.798 1.00 89.31 99 ILE A O 1
ATOM 766 N N . CYS A 1 100 ? 7.713 2.455 1.400 1.00 92.69 100 CYS A N 1
ATOM 767 C CA . CYS A 1 100 ? 9.167 2.574 1.266 1.00 92.69 100 CYS A CA 1
ATOM 768 C C . CYS A 1 100 ? 9.752 1.518 0.322 1.00 92.69 100 CYS A C 1
ATOM 770 O O . CYS A 1 100 ? 10.572 1.853 -0.529 1.00 92.69 100 CYS A O 1
ATOM 772 N N . LEU A 1 101 ? 9.313 0.260 0.434 1.00 91.19 101 LEU A N 1
ATOM 773 C CA . LEU A 1 101 ? 9.752 -0.812 -0.456 1.00 91.19 101 LEU A CA 1
ATOM 774 C C . LEU A 1 101 ? 9.410 -0.498 -1.918 1.00 91.19 101 LEU A C 1
ATOM 776 O O . LEU A 1 101 ? 10.280 -0.570 -2.780 1.00 91.19 101 LEU A O 1
ATOM 780 N N . THR A 1 102 ? 8.167 -0.108 -2.201 1.00 90.50 102 THR A N 1
ATOM 781 C CA . THR A 1 102 ? 7.739 0.201 -3.575 1.00 90.50 102 THR A CA 1
ATOM 782 C C . THR A 1 102 ? 8.426 1.441 -4.151 1.00 90.50 102 THR A C 1
ATOM 784 O O . THR A 1 102 ? 8.741 1.449 -5.338 1.00 90.50 102 THR A O 1
ATOM 787 N N . VAL A 1 103 ? 8.749 2.440 -3.320 1.00 88.62 103 VAL A N 1
ATOM 788 C CA . VAL A 1 103 ? 9.561 3.603 -3.714 1.00 88.62 103 VAL A CA 1
ATOM 789 C C . VAL A 1 103 ? 10.985 3.177 -4.066 1.00 88.62 103 VAL A C 1
ATOM 791 O O . VAL A 1 103 ? 11.491 3.572 -5.112 1.00 88.62 103 VAL A O 1
ATOM 794 N N . ILE A 1 104 ? 11.624 2.346 -3.235 1.00 90.44 104 ILE A N 1
ATOM 795 C CA . ILE A 1 104 ? 12.973 1.826 -3.505 1.00 90.44 104 ILE A CA 1
ATOM 796 C C . ILE A 1 104 ? 12.986 1.040 -4.820 1.00 90.44 104 ILE A C 1
ATOM 798 O O . ILE A 1 104 ? 13.866 1.260 -5.648 1.00 90.44 104 ILE A O 1
ATOM 802 N N . LEU A 1 105 ? 11.992 0.174 -5.041 1.00 87.50 105 LEU A N 1
ATOM 803 C CA . LEU A 1 105 ? 11.849 -0.576 -6.290 1.00 87.50 105 LEU A CA 1
ATOM 804 C C . LEU A 1 105 ? 11.617 0.353 -7.490 1.00 87.50 105 LEU A C 1
ATOM 806 O O . LEU A 1 105 ? 12.226 0.159 -8.538 1.00 87.50 105 LEU A O 1
ATOM 810 N N . GLY A 1 106 ? 10.797 1.395 -7.337 1.00 84.69 106 GLY A N 1
ATOM 811 C CA . GLY A 1 106 ? 10.589 2.410 -8.369 1.00 84.69 106 GLY A CA 1
ATOM 812 C C . GLY A 1 106 ? 11.880 3.141 -8.749 1.00 84.69 106 GLY A C 1
ATOM 813 O O . GLY A 1 106 ? 12.185 3.271 -9.931 1.00 84.69 106 GLY A O 1
ATOM 814 N N . ILE A 1 107 ? 12.680 3.556 -7.762 1.00 85.81 107 ILE A N 1
ATOM 815 C CA . 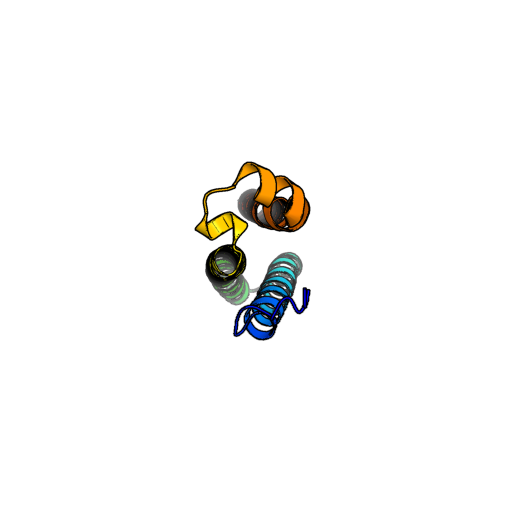ILE A 1 107 ? 13.985 4.194 -7.996 1.00 85.81 107 ILE A CA 1
ATOM 816 C C . ILE A 1 107 ? 14.950 3.219 -8.677 1.00 85.81 107 ILE A C 1
ATOM 818 O O . ILE A 1 107 ? 15.603 3.593 -9.647 1.00 85.81 107 ILE A O 1
ATOM 822 N N . ALA A 1 108 ? 15.032 1.975 -8.197 1.00 85.25 108 ALA A N 1
ATOM 823 C CA . ALA A 1 108 ? 15.910 0.958 -8.771 1.00 85.25 108 ALA A CA 1
ATOM 824 C C . ALA A 1 108 ? 15.608 0.703 -10.259 1.00 85.25 108 ALA A C 1
ATOM 826 O O . ALA A 1 108 ? 16.541 0.549 -11.044 1.00 85.25 108 ALA A O 1
ATOM 827 N N . ARG A 1 109 ? 14.327 0.731 -10.654 1.00 79.69 109 ARG A N 1
ATOM 828 C CA . ARG A 1 109 ? 13.895 0.629 -12.059 1.00 79.69 109 ARG A CA 1
ATOM 829 C C . ARG A 1 109 ? 14.395 1.809 -12.881 1.00 79.69 109 ARG A C 1
ATOM 831 O O . ARG A 1 109 ? 15.114 1.601 -13.846 1.00 79.69 109 ARG A O 1
ATOM 838 N N . VAL A 1 110 ? 14.130 3.041 -12.439 1.00 78.00 110 VAL A N 1
ATOM 839 C CA . VAL A 1 110 ? 14.598 4.249 -13.145 1.00 78.00 110 VAL A CA 1
ATOM 840 C C . VAL A 1 110 ? 16.118 4.250 -13.318 1.00 78.00 110 VAL A C 1
ATOM 842 O O . VAL A 1 110 ? 16.604 4.577 -14.392 1.00 78.00 110 VAL A O 1
ATOM 845 N N . VAL A 1 111 ? 16.870 3.863 -12.284 1.00 81.38 111 VAL A N 1
ATOM 846 C CA . VAL A 1 111 ? 18.339 3.794 -12.350 1.00 81.38 111 VAL A CA 1
ATOM 847 C C . VAL A 1 111 ? 18.820 2.720 -13.325 1.00 81.38 111 VAL A C 1
ATOM 849 O O . VAL A 1 111 ? 19.836 2.923 -13.975 1.00 81.38 111 VAL A O 1
ATOM 852 N N . ARG A 1 112 ? 18.120 1.585 -13.437 1.00 69.50 112 ARG A N 1
ATOM 853 C CA . ARG A 1 112 ? 18.457 0.522 -14.394 1.00 69.50 112 ARG A CA 1
ATOM 854 C C . ARG A 1 112 ? 18.154 0.916 -15.843 1.00 69.50 112 ARG A C 1
ATOM 856 O O . ARG A 1 112 ? 18.844 0.444 -16.742 1.00 69.50 112 ARG A O 1
ATOM 863 N N . SER A 1 113 ? 17.119 1.722 -16.071 1.00 61.19 113 SER A N 1
ATOM 864 C CA . SER A 1 113 ? 16.692 2.135 -17.413 1.00 61.19 113 SER A CA 1
ATOM 865 C C . SER A 1 113 ? 17.516 3.291 -18.012 1.00 61.19 113 SER A C 1
ATOM 867 O O . SER A 1 113 ? 17.320 3.605 -19.187 1.00 61.19 113 SER A O 1
ATOM 869 N N . VAL A 1 114 ? 18.391 3.941 -17.229 1.00 54.31 114 VAL A N 1
ATOM 870 C CA . VAL A 1 114 ? 19.305 5.030 -17.649 1.00 54.31 114 VAL A CA 1
ATOM 871 C C . VAL A 1 114 ? 20.689 4.474 -17.964 1.00 54.31 114 VAL A C 1
ATOM 873 O O . VAL A 1 114 ? 21.253 4.893 -19.000 1.00 54.31 114 VAL A O 1
#

Secondary structure (DSSP, 8-state):
--------TTHHHHHHHHHHHHHHHHHHHHHHHTT--TT--HHHHHHHHHHHHHHHHHHHHHHHHHHHHHHTSHHHHTT-HHHHHHHHHHHHHHHHHHHHHHHHHHHHHHHHH-

Foldseek 3Di:
DPPPPDDLPCLVVLVVLLVVLVVLLVVLLVVLVVLPDPPHDPVSVVVNVVSVVVSVVSLVVSVVSLVVNLVSDPCVVVVVVVVVCVVCVCVVCVSVVVVVVSVVSVVVVVVVVD

InterPro domains:
  IPR024133 Transmembrane protein 138 [PF14935] (51-111)

Radius of gyration: 18.31 Å; chains: 1; bounding box: 41×20×59 Å